Protein AF-A0AA45MDB6-F1 (afdb_monomer_lite)

Foldseek 3Di:
DDDPPPDPVVVVVVVVVVVVVVPPDPPDPPPPPPPPPPDQPPVQPDLVSSLVSLVVLLVVLLVLLVVLLVVLVVQQVVDPVRDDPSVVVVVVLVVVLVVVLVVCLVVPVPDSVSSVRSSVSSNVSSLVSSQVSCVPGFDDPPDPDTVDDRD

Structure (mmCIF, N/CA/C/O backbone):
data_AF-A0AA45MDB6-F1
#
_entry.id   AF-A0AA45MDB6-F1
#
loop_
_atom_site.group_PDB
_atom_site.id
_atom_site.type_symbol
_atom_site.label_atom_id
_atom_site.label_alt_id
_atom_site.label_comp_id
_atom_site.label_asym_id
_atom_site.label_entity_id
_atom_site.label_seq_id
_atom_site.pdbx_PDB_ins_code
_atom_site.Cartn_x
_atom_site.Cartn_y
_atom_site.Cartn_z
_atom_site.occupancy
_atom_site.B_iso_or_equiv
_atom_site.auth_seq_id
_atom_site.auth_comp_id
_atom_site.auth_asym_id
_atom_site.auth_atom_id
_atom_site.pdbx_PDB_model_num
ATOM 1 N N . MET A 1 1 ? -56.445 -15.776 -57.484 1.00 35.91 1 MET A N 1
ATOM 2 C CA . MET A 1 1 ? -55.786 -14.530 -57.945 1.00 35.91 1 MET A CA 1
ATOM 3 C C . MET A 1 1 ? -56.315 -13.389 -57.075 1.00 35.91 1 MET A C 1
ATOM 5 O O . MET A 1 1 ? -57.514 -13.181 -57.085 1.00 35.91 1 MET A O 1
ATOM 9 N N . ALA A 1 2 ? -55.559 -12.981 -56.046 1.00 41.91 2 ALA A N 1
ATOM 10 C CA . ALA A 1 2 ? -54.729 -11.756 -55.985 1.00 41.91 2 ALA A CA 1
ATOM 11 C C . ALA A 1 2 ? -55.536 -10.469 -55.692 1.00 41.91 2 ALA A C 1
ATOM 13 O O . ALA A 1 2 ? -56.587 -10.283 -56.276 1.00 41.91 2 ALA A O 1
ATOM 14 N N . ASN A 1 3 ? -55.111 -9.481 -54.902 1.00 39.94 3 ASN A N 1
ATOM 15 C CA . ASN A 1 3 ? -54.115 -9.328 -53.837 1.00 39.94 3 ASN A CA 1
ATOM 16 C C . ASN A 1 3 ? -54.416 -7.925 -53.243 1.00 39.94 3 ASN A C 1
ATOM 18 O O . ASN A 1 3 ? -54.043 -6.922 -53.842 1.00 39.94 3 ASN A O 1
ATOM 22 N N . SER A 1 4 ? -55.165 -7.843 -52.134 1.00 50.44 4 SER A N 1
ATOM 23 C CA . SER A 1 4 ? -55.744 -6.600 -51.567 1.00 50.44 4 SER A CA 1
ATOM 24 C C . SER A 1 4 ? -55.038 -6.130 -50.275 1.00 50.44 4 SER A C 1
ATOM 26 O O . SER A 1 4 ? -55.683 -5.632 -49.356 1.00 50.44 4 SER A O 1
ATOM 28 N N . GLY A 1 5 ? -53.718 -6.316 -50.151 1.00 47.56 5 GLY A N 1
ATOM 29 C CA . GLY A 1 5 ? -53.022 -6.122 -48.862 1.00 47.56 5 GLY A CA 1
ATOM 30 C C . GLY A 1 5 ? -51.775 -5.236 -48.856 1.00 47.56 5 GLY A C 1
ATOM 31 O O . GLY A 1 5 ? -51.125 -5.143 -47.820 1.00 47.56 5 GLY A O 1
ATOM 32 N N . ARG A 1 6 ? -51.381 -4.608 -49.976 1.00 50.53 6 ARG A N 1
ATOM 33 C CA . ARG A 1 6 ? -50.017 -4.042 -50.106 1.00 50.53 6 ARG A CA 1
ATOM 34 C C . ARG A 1 6 ? -49.894 -2.516 -49.983 1.00 50.53 6 ARG A C 1
ATOM 36 O O . ARG A 1 6 ? -48.784 -2.033 -49.788 1.00 50.53 6 ARG A O 1
ATOM 43 N N . SER A 1 7 ? -50.990 -1.755 -50.042 1.00 48.97 7 SER A N 1
ATOM 44 C CA . SER A 1 7 ? -50.905 -0.283 -50.161 1.00 48.97 7 SER A CA 1
ATOM 45 C C . SER A 1 7 ? -51.013 0.499 -48.844 1.00 48.97 7 SER A C 1
ATOM 47 O O . SER A 1 7 ? -50.521 1.620 -48.774 1.00 48.97 7 SER A O 1
ATOM 49 N N . ILE A 1 8 ? -51.591 -0.067 -47.777 1.00 50.88 8 ILE A N 1
ATOM 50 C CA . ILE A 1 8 ? -51.829 0.672 -46.515 1.00 50.88 8 ILE A CA 1
ATOM 51 C C . ILE A 1 8 ? -50.594 0.666 -45.592 1.00 50.88 8 ILE A C 1
ATOM 53 O O . ILE A 1 8 ? -50.327 1.648 -44.901 1.00 50.88 8 ILE A O 1
ATOM 57 N N . HIS A 1 9 ? -49.760 -0.377 -45.648 1.00 42.72 9 HIS A N 1
ATOM 58 C CA . HIS A 1 9 ? -48.552 -0.478 -44.816 1.00 42.72 9 HIS A CA 1
ATOM 59 C C . HIS A 1 9 ? -47.422 0.496 -45.205 1.00 42.72 9 HIS A C 1
ATOM 61 O O . HIS A 1 9 ? -46.556 0.783 -44.382 1.00 42.72 9 HIS A O 1
ATOM 67 N N . ILE A 1 10 ? -47.425 1.032 -46.430 1.00 48.25 10 ILE A N 1
ATOM 68 C CA . ILE A 1 10 ? -46.341 1.893 -46.939 1.00 48.25 10 ILE A CA 1
ATOM 69 C C . ILE A 1 10 ? -46.490 3.348 -46.453 1.00 48.25 10 ILE A C 1
ATOM 71 O O . ILE A 1 10 ? -45.491 4.039 -46.251 1.00 48.25 10 ILE A O 1
ATOM 75 N N . LEU A 1 11 ? -47.720 3.814 -46.212 1.00 42.78 11 LEU A N 1
ATOM 76 C CA . LEU A 1 11 ? -47.989 5.192 -45.778 1.00 42.78 11 LEU A CA 1
ATOM 77 C C . LEU A 1 11 ? -47.687 5.424 -44.290 1.00 42.78 11 LEU A C 1
ATOM 79 O O . LEU A 1 11 ? -47.165 6.479 -43.936 1.00 42.78 11 LEU A O 1
ATOM 83 N N . LEU A 1 12 ? -47.922 4.428 -43.428 1.00 41.84 12 LEU A N 1
ATOM 84 C CA . LEU A 1 12 ? -47.638 4.537 -41.990 1.00 41.84 12 LEU A CA 1
ATOM 85 C C . LEU A 1 12 ? -46.134 4.558 -41.680 1.00 41.84 12 LEU A C 1
ATOM 87 O O . LEU A 1 12 ? -45.713 5.268 -40.772 1.00 41.84 12 LEU A O 1
ATOM 91 N N . PHE A 1 13 ? -45.310 3.867 -42.474 1.00 40.16 13 PHE A N 1
ATOM 92 C CA . PHE A 1 13 ? -43.856 3.827 -42.271 1.00 40.16 13 PHE A CA 1
ATOM 93 C C . PHE A 1 13 ? -43.147 5.151 -42.598 1.00 40.16 13 PHE A C 1
ATOM 95 O O . PHE A 1 13 ? -42.103 5.452 -42.020 1.00 40.16 13 PHE A O 1
ATOM 102 N N . ARG A 1 14 ? -43.701 5.968 -43.506 1.00 41.56 14 ARG A N 1
ATOM 103 C CA . ARG A 1 14 ? -43.073 7.238 -43.913 1.00 41.56 14 ARG A CA 1
ATOM 104 C C . ARG A 1 14 ? -43.270 8.376 -42.911 1.00 41.56 14 ARG A C 1
ATOM 106 O O . ARG A 1 14 ? -42.408 9.245 -42.830 1.00 41.56 14 ARG A O 1
ATOM 113 N N . VAL A 1 15 ? -44.340 8.358 -42.115 1.00 42.59 15 VAL A N 1
ATOM 114 C CA . VAL A 1 15 ? -44.592 9.414 -41.114 1.00 42.59 15 VAL A CA 1
ATOM 115 C C . VAL A 1 15 ? -43.772 9.186 -39.837 1.00 42.59 15 VAL A C 1
ATOM 117 O O . VAL A 1 15 ? -43.307 10.145 -39.226 1.00 42.59 15 VAL A O 1
ATOM 120 N N . THR A 1 16 ? -43.485 7.933 -39.466 1.00 37.91 16 THR A N 1
ATOM 121 C CA . THR A 1 16 ? -42.664 7.628 -38.276 1.00 37.91 16 THR A CA 1
ATOM 122 C C . THR A 1 16 ? -41.169 7.890 -38.486 1.00 37.91 16 THR A C 1
ATOM 124 O O . THR A 1 16 ? -40.440 8.103 -37.518 1.00 37.91 16 THR A O 1
ATOM 127 N N . MET A 1 17 ? -40.692 7.880 -39.736 1.00 41.72 17 MET A N 1
ATOM 128 C CA . MET A 1 17 ? -39.264 8.042 -40.038 1.00 41.72 17 MET A CA 1
ATOM 129 C C . MET A 1 17 ? -38.805 9.507 -40.016 1.00 41.72 17 MET A C 1
ATOM 131 O O . MET A 1 17 ? -37.643 9.766 -39.724 1.00 41.72 17 MET A O 1
ATOM 135 N N . LEU A 1 18 ? -39.703 10.471 -40.252 1.00 42.25 18 LEU A N 1
ATOM 136 C CA . LEU A 1 18 ? -39.354 11.899 -40.219 1.00 42.25 18 LEU A CA 1
ATOM 137 C C . LEU A 1 18 ? -39.295 12.474 -38.796 1.00 42.25 18 LEU A C 1
ATOM 139 O O . LEU A 1 18 ? -38.481 13.354 -38.533 1.00 42.25 18 LEU A O 1
ATOM 143 N N . PHE A 1 19 ? -40.059 11.927 -37.845 1.00 38.81 19 PHE A N 1
ATOM 144 C CA . PHE A 1 19 ? -39.972 12.355 -36.440 1.00 38.81 19 PHE A CA 1
ATOM 145 C C . PHE A 1 19 ? -38.748 11.806 -35.693 1.00 38.81 19 PHE A C 1
ATOM 147 O O . PHE A 1 19 ? -38.371 12.348 -34.658 1.00 38.81 19 PHE A O 1
ATOM 154 N N . ARG A 1 20 ? -38.080 10.769 -36.217 1.00 44.34 20 ARG A N 1
ATOM 155 C CA . ARG A 1 20 ? -36.855 10.223 -35.607 1.00 44.34 20 ARG A CA 1
ATOM 156 C C . ARG A 1 20 ? -35.569 10.943 -36.008 1.00 44.34 20 ARG A C 1
ATOM 158 O O . ARG A 1 20 ? -34.563 10.757 -35.336 1.00 44.34 20 ARG A O 1
ATOM 165 N N . VAL A 1 21 ? -35.591 11.778 -37.048 1.00 49.56 21 VAL A N 1
ATOM 166 C CA . VAL A 1 21 ? -34.388 12.505 -37.494 1.00 49.56 21 VAL A CA 1
ATOM 167 C C . VAL A 1 21 ? -34.201 13.823 -36.733 1.00 49.56 21 VAL A C 1
ATOM 169 O O . VAL A 1 21 ? -33.069 14.237 -36.513 1.00 49.56 21 VAL A O 1
ATOM 172 N N . PHE A 1 22 ? -35.276 14.446 -36.239 1.00 48.38 22 PHE A N 1
ATOM 173 C CA . PHE A 1 22 ? -35.183 15.724 -35.512 1.00 48.38 22 PHE A CA 1
ATOM 174 C C . PHE A 1 22 ? -35.075 15.606 -33.981 1.00 48.38 22 PHE A C 1
ATOM 176 O O . PHE A 1 22 ? -34.754 16.590 -33.324 1.00 48.38 22 PHE A O 1
ATOM 183 N N . GLY A 1 23 ? -35.291 14.420 -33.401 1.00 45.62 23 GLY A N 1
ATOM 184 C CA . GLY A 1 23 ? -35.192 14.183 -31.950 1.00 45.62 23 GLY A CA 1
ATOM 185 C C . GLY A 1 23 ? -33.900 13.500 -31.483 1.00 45.62 23 GLY A C 1
ATOM 186 O O . GLY A 1 23 ? -33.813 13.116 -30.322 1.00 45.62 23 GLY A O 1
ATOM 187 N N . GLY A 1 24 ? -32.927 13.284 -32.375 1.00 45.91 24 GLY A N 1
ATOM 188 C CA . GLY A 1 24 ? -31.730 12.475 -32.103 1.00 45.91 24 GLY A CA 1
ATOM 189 C C . GLY A 1 24 ? -30.414 13.247 -31.961 1.00 45.91 24 GLY A C 1
ATOM 190 O O . GLY A 1 24 ? -29.373 12.616 -31.833 1.00 45.91 24 GLY A O 1
ATOM 191 N N . LEU A 1 25 ? -30.427 14.586 -32.007 1.00 53.16 25 LEU A N 1
ATOM 192 C CA . LEU A 1 25 ? -29.202 15.403 -32.097 1.00 53.16 25 LEU A CA 1
ATOM 193 C C . LEU A 1 25 ? -28.745 16.036 -30.763 1.00 53.16 25 LEU A C 1
ATOM 195 O O . LEU A 1 25 ? -27.838 16.858 -30.764 1.00 53.16 25 LEU A O 1
ATOM 199 N N . VAL A 1 26 ? -29.342 15.690 -29.616 1.00 57.94 26 VAL A N 1
ATOM 200 C CA . VAL A 1 26 ? -29.039 16.366 -28.327 1.00 57.94 26 VAL A CA 1
ATOM 201 C C . VAL A 1 26 ? -28.507 15.412 -27.241 1.00 57.94 26 VAL A C 1
ATOM 203 O O . VAL A 1 26 ? -28.464 15.764 -26.072 1.00 57.94 26 VAL A O 1
ATOM 206 N N . LEU A 1 27 ? -28.040 14.206 -27.586 1.00 56.56 27 LEU A N 1
ATOM 207 C CA . LEU A 1 27 ? -27.602 13.227 -26.574 1.00 56.56 27 LEU A CA 1
ATOM 208 C C . LEU A 1 27 ? -26.215 12.612 -26.821 1.00 56.56 27 LEU A C 1
ATOM 210 O O . LEU A 1 27 ? -26.044 11.409 -26.672 1.00 56.56 27 LEU A O 1
ATOM 214 N N . CYS A 1 28 ? -25.208 13.417 -27.179 1.00 55.59 28 CYS A N 1
ATOM 215 C CA . CYS A 1 28 ? -23.801 12.970 -27.225 1.00 55.59 28 CYS A CA 1
ATOM 216 C C . CYS A 1 28 ? -22.795 14.027 -26.721 1.00 55.59 28 C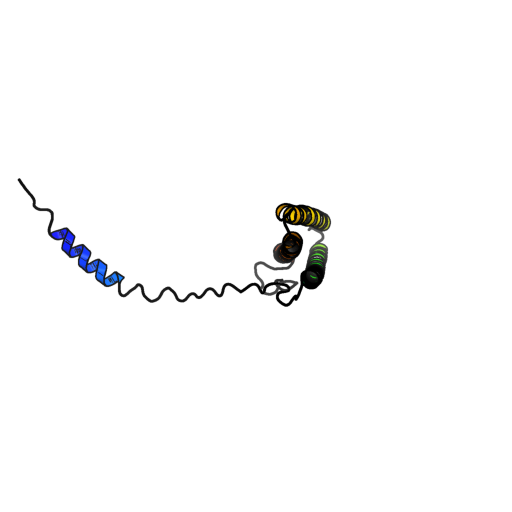YS A C 1
ATOM 218 O O . CYS A 1 28 ? -21.668 14.082 -27.199 1.00 55.59 28 CYS A O 1
ATOM 220 N N . LEU A 1 29 ? -23.170 14.862 -25.746 1.00 56.12 29 LEU A N 1
ATOM 221 C CA . LEU A 1 29 ? -22.218 15.697 -24.994 1.00 56.12 29 LEU A CA 1
ATOM 222 C C . LEU A 1 29 ? -22.186 15.287 -23.519 1.00 56.12 29 LEU A C 1
ATOM 224 O O . LEU A 1 29 ? -22.418 16.085 -22.623 1.00 56.12 29 LEU A O 1
ATOM 228 N N . ASN A 1 30 ? -21.877 14.020 -23.268 1.00 50.59 30 ASN A N 1
ATOM 229 C CA . ASN A 1 30 ? -21.192 13.654 -22.036 1.00 50.59 30 ASN A CA 1
ATOM 230 C C . ASN A 1 30 ? -19.760 13.323 -22.449 1.00 50.59 30 ASN A C 1
ATOM 232 O O . ASN A 1 30 ? -19.451 12.171 -22.747 1.00 50.59 30 ASN A O 1
ATOM 236 N N . LEU A 1 31 ? -18.895 14.342 -22.536 1.00 56.69 31 LEU A N 1
ATOM 237 C CA . LEU A 1 31 ? -17.461 14.084 -22.449 1.00 56.69 31 LEU A CA 1
ATOM 238 C C . LEU A 1 31 ? -17.234 13.567 -21.029 1.00 56.69 31 LEU A C 1
ATOM 240 O O . LEU A 1 31 ? -17.073 14.346 -20.095 1.00 56.69 31 LEU A O 1
ATOM 244 N N . ALA A 1 32 ? -17.273 12.248 -20.862 1.00 58.38 32 ALA A N 1
ATOM 245 C CA . ALA A 1 32 ? -16.626 11.627 -19.729 1.00 58.38 32 ALA A CA 1
ATOM 246 C C . ALA A 1 32 ? -15.148 12.011 -19.846 1.00 58.38 32 ALA A C 1
ATOM 248 O O . ALA A 1 32 ? -14.430 11.493 -20.703 1.00 58.38 32 ALA A O 1
ATOM 249 N N . THR A 1 33 ? -14.703 12.972 -19.040 1.00 55.34 33 THR A N 1
ATOM 250 C CA . THR A 1 33 ? -13.284 13.164 -18.769 1.00 55.34 33 THR A CA 1
ATOM 251 C C . THR A 1 33 ? -12.833 11.914 -18.031 1.00 55.34 33 THR A C 1
ATOM 253 O O . THR A 1 33 ? -12.856 11.862 -16.803 1.00 55.34 33 THR A O 1
ATOM 256 N N . ALA A 1 34 ? -12.500 10.863 -18.782 1.00 55.78 34 ALA A N 1
ATOM 257 C CA . ALA A 1 34 ? -11.683 9.787 -18.264 1.00 55.78 34 ALA A CA 1
ATOM 258 C C . ALA A 1 34 ? -10.415 10.473 -17.753 1.00 55.78 34 ALA A C 1
ATOM 260 O O . ALA A 1 34 ? -9.667 11.037 -18.553 1.00 55.78 34 ALA A O 1
ATOM 261 N N . GLY A 1 35 ? -10.254 10.544 -16.429 1.00 45.41 35 GLY A N 1
ATOM 262 C CA . GLY A 1 35 ? -9.065 11.122 -15.824 1.00 45.41 35 GLY A CA 1
ATOM 263 C C . GLY A 1 35 ? -7.866 10.425 -16.442 1.00 45.41 35 GLY A C 1
ATOM 264 O O . GLY A 1 35 ? -7.730 9.207 -16.314 1.00 45.41 35 GLY A O 1
A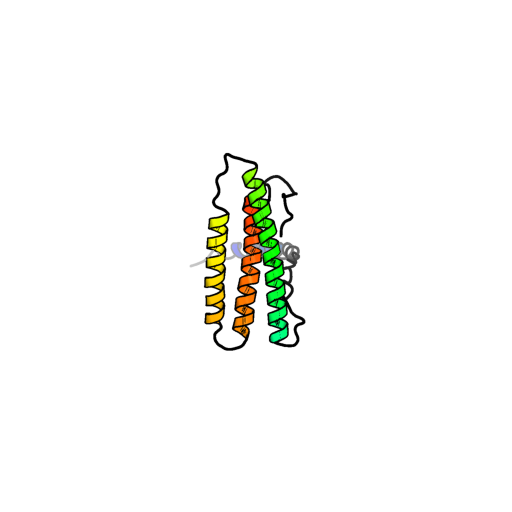TOM 265 N N . ALA A 1 36 ? -7.053 11.169 -17.191 1.00 49.75 36 ALA A N 1
ATOM 266 C CA . ALA A 1 36 ? -5.775 10.656 -17.635 1.00 49.75 36 ALA A CA 1
ATOM 267 C C . ALA A 1 36 ? -5.011 10.323 -16.353 1.00 49.75 36 ALA A C 1
ATOM 269 O O . ALA A 1 36 ? -4.690 11.220 -15.579 1.00 49.75 36 ALA A O 1
ATOM 270 N N . ARG A 1 37 ? -4.819 9.030 -16.067 1.00 55.06 37 ARG A N 1
ATOM 271 C CA . ARG A 1 37 ? -3.888 8.631 -15.016 1.00 55.06 37 ARG A CA 1
ATOM 272 C C . ARG A 1 37 ? -2.526 9.103 -15.492 1.00 55.06 37 ARG A C 1
ATOM 274 O O . ARG A 1 37 ? -2.044 8.611 -16.514 1.00 55.06 37 ARG A O 1
ATOM 281 N N . ASP A 1 38 ? -1.968 10.088 -14.799 1.00 65.69 38 ASP A N 1
ATOM 282 C CA . ASP A 1 38 ? -0.613 10.545 -15.065 1.00 65.69 38 ASP A CA 1
ATOM 283 C C . ASP A 1 38 ? 0.312 9.328 -15.049 1.00 65.69 38 ASP A C 1
ATOM 285 O O . ASP A 1 38 ? 0.255 8.484 -14.147 1.00 65.69 38 ASP A O 1
ATOM 289 N N . VAL A 1 39 ? 1.123 9.192 -16.097 1.00 77.06 39 VAL A N 1
ATOM 290 C CA . VAL A 1 39 ? 2.080 8.093 -16.182 1.00 77.06 39 VAL A CA 1
ATOM 291 C C . VAL A 1 39 ? 3.111 8.312 -15.086 1.00 77.06 39 VAL A C 1
ATOM 293 O O . VAL A 1 39 ? 3.901 9.255 -15.134 1.00 77.06 39 VAL A O 1
ATOM 296 N N . VAL A 1 40 ? 3.099 7.432 -14.089 1.00 84.88 40 VAL A N 1
ATOM 297 C CA . VAL A 1 40 ? 4.027 7.501 -12.964 1.00 84.88 40 VAL A CA 1
ATOM 298 C C . VAL A 1 40 ? 5.460 7.411 -13.495 1.00 84.88 40 VAL A C 1
ATOM 300 O O . VAL A 1 40 ? 5.787 6.539 -14.308 1.00 84.88 40 VAL A O 1
ATOM 303 N N . CYS A 1 41 ? 6.301 8.351 -13.056 1.00 89.06 41 CYS A N 1
ATOM 304 C CA . CYS A 1 41 ? 7.698 8.475 -13.476 1.00 89.06 41 CYS A CA 1
ATOM 305 C C . CYS A 1 41 ? 7.897 8.702 -14.989 1.00 89.06 41 CYS A C 1
ATOM 307 O O . CYS A 1 41 ? 8.876 8.222 -15.555 1.00 89.06 41 CYS A O 1
ATOM 309 N N . ALA A 1 42 ? 6.991 9.434 -15.654 1.00 85.00 42 ALA A N 1
ATOM 310 C CA . ALA A 1 42 ? 7.085 9.735 -17.090 1.00 85.00 42 ALA A CA 1
ATOM 311 C C . ALA A 1 42 ? 8.392 10.446 -17.505 1.00 85.00 42 ALA A C 1
ATOM 313 O O . ALA A 1 42 ? 8.865 10.240 -18.620 1.00 85.00 42 ALA A O 1
ATOM 314 N N . ASP A 1 43 ? 8.983 11.242 -16.609 1.00 86.56 43 ASP A N 1
ATOM 315 C CA . ASP A 1 43 ? 10.160 12.074 -16.898 1.00 86.56 43 ASP A CA 1
ATOM 316 C C . ASP A 1 43 ? 11.508 11.337 -16.770 1.00 86.56 43 ASP A C 1
ATOM 318 O O . ASP A 1 43 ? 12.563 11.931 -17.009 1.00 86.56 43 ASP A O 1
ATOM 322 N N . SER A 1 44 ? 11.510 10.053 -16.389 1.00 84.75 44 SER A N 1
ATOM 323 C CA . SER A 1 44 ? 12.749 9.284 -16.217 1.00 84.75 44 SER A CA 1
ATOM 324 C C . SER A 1 44 ? 13.509 9.116 -17.538 1.00 84.75 44 SER A C 1
ATOM 326 O O . SER A 1 44 ? 12.922 8.719 -18.546 1.00 84.75 44 SER A O 1
ATOM 328 N N . LYS A 1 45 ? 14.825 9.344 -17.531 1.00 84.62 45 LYS A N 1
ATOM 329 C CA . LYS A 1 45 ? 15.674 9.328 -18.737 1.00 84.62 45 LYS A CA 1
ATOM 330 C C . LYS A 1 45 ? 16.212 7.947 -19.081 1.00 84.62 45 LYS A C 1
ATOM 332 O O . LYS A 1 45 ? 16.539 7.681 -20.237 1.00 84.62 45 LYS A O 1
ATOM 337 N N . ASP A 1 46 ? 16.323 7.077 -18.086 1.00 87.50 46 ASP A N 1
ATOM 338 C CA . ASP A 1 46 ? 16.774 5.703 -18.248 1.00 87.50 46 ASP A CA 1
ATOM 339 C C . ASP A 1 46 ? 16.077 4.751 -17.263 1.00 87.50 46 ASP A C 1
ATOM 341 O O . ASP A 1 46 ? 15.348 5.154 -16.356 1.00 87.50 46 ASP A O 1
ATOM 345 N N . THR A 1 47 ? 16.306 3.449 -17.443 1.00 84.31 47 THR A N 1
ATOM 346 C CA . THR A 1 47 ? 15.673 2.399 -16.631 1.00 84.31 47 THR A CA 1
AT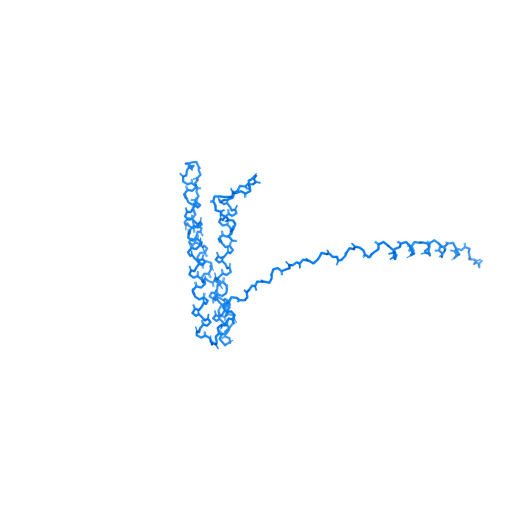OM 347 C C . THR A 1 47 ? 16.119 2.412 -15.163 1.00 84.31 47 THR A C 1
ATOM 349 O O . THR A 1 47 ? 15.430 1.852 -14.314 1.00 84.31 47 THR A O 1
ATOM 352 N N . ILE A 1 48 ? 17.282 2.977 -14.831 1.00 87.62 48 ILE A N 1
ATOM 353 C CA . ILE A 1 48 ? 17.733 3.087 -13.438 1.00 87.62 48 ILE A CA 1
ATOM 354 C C . ILE A 1 48 ? 16.944 4.200 -12.747 1.00 87.62 48 ILE A C 1
ATOM 356 O O . ILE A 1 48 ? 16.384 3.964 -11.677 1.00 87.62 48 ILE A O 1
ATOM 360 N N . GLU A 1 49 ? 16.858 5.372 -13.377 1.00 90.06 49 GLU A N 1
ATOM 361 C CA . GLU A 1 49 ? 16.079 6.512 -12.886 1.00 90.06 49 GLU A CA 1
ATOM 362 C C . GLU A 1 49 ? 14.600 6.147 -12.727 1.00 90.06 49 GLU A C 1
ATOM 364 O O . GLU A 1 49 ? 14.006 6.409 -11.681 1.00 90.06 49 GLU A O 1
ATOM 369 N N . GLU A 1 50 ? 14.036 5.448 -13.712 1.00 88.81 50 GLU A N 1
ATOM 370 C CA . GLU A 1 50 ? 12.657 4.968 -13.675 1.00 88.81 50 GLU A CA 1
ATOM 371 C C . GLU A 1 50 ? 12.388 4.070 -12.461 1.00 88.81 50 GLU A C 1
ATOM 373 O O . GLU A 1 50 ? 11.434 4.293 -11.717 1.00 88.81 50 GLU A O 1
ATOM 378 N N . ARG A 1 51 ? 13.244 3.067 -12.218 1.00 85.38 51 ARG A N 1
ATOM 379 C CA . ARG A 1 51 ? 13.081 2.160 -11.072 1.00 85.38 51 ARG A CA 1
ATOM 380 C C . ARG A 1 51 ? 13.193 2.891 -9.740 1.00 85.38 51 ARG A C 1
ATOM 382 O O . ARG A 1 51 ? 12.435 2.581 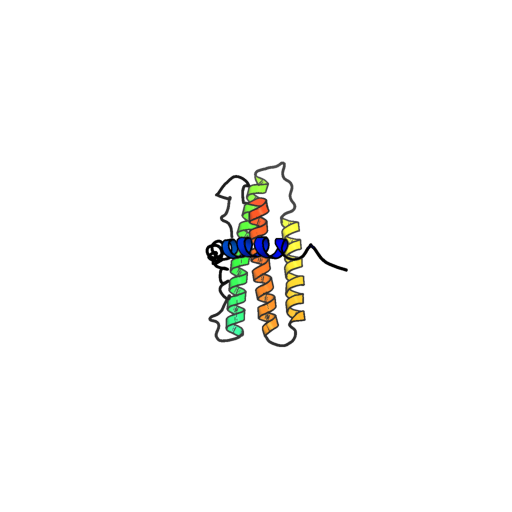-8.827 1.00 85.38 51 ARG A O 1
ATOM 389 N N . ASN A 1 52 ? 14.130 3.830 -9.620 1.00 90.06 52 ASN A N 1
ATOM 390 C CA . ASN A 1 52 ? 14.316 4.595 -8.389 1.00 90.06 52 ASN A CA 1
ATOM 391 C C . ASN A 1 52 ? 13.100 5.481 -8.104 1.00 90.06 52 ASN A C 1
ATOM 393 O O . ASN A 1 52 ? 12.617 5.506 -6.976 1.00 90.06 52 ASN A O 1
ATOM 397 N N . CYS A 1 53 ? 12.578 6.156 -9.131 1.00 93.88 53 CYS A N 1
ATOM 398 C CA . CYS A 1 53 ? 11.352 6.934 -9.019 1.00 93.88 53 CYS A CA 1
ATOM 399 C C . CYS A 1 53 ? 10.168 6.044 -8.607 1.00 93.88 53 CYS A C 1
ATOM 401 O O . CYS A 1 53 ? 9.502 6.336 -7.620 1.00 93.88 53 CYS A O 1
ATOM 403 N N . MET A 1 54 ? 9.968 4.905 -9.279 1.00 93.25 54 MET A N 1
ATOM 404 C CA . MET A 1 54 ? 8.894 3.961 -8.947 1.00 93.25 54 MET A CA 1
ATOM 405 C C . MET A 1 54 ? 9.001 3.438 -7.509 1.00 93.25 54 MET A C 1
ATOM 407 O O . MET A 1 54 ? 7.993 3.339 -6.818 1.00 93.25 54 MET A O 1
ATOM 411 N N . SER A 1 55 ? 10.214 3.128 -7.039 1.00 90.75 55 SER A N 1
ATOM 412 C CA . SER A 1 55 ? 10.441 2.718 -5.649 1.00 90.75 55 SER A CA 1
ATOM 413 C C . SER A 1 55 ? 10.039 3.818 -4.665 1.00 90.75 55 SER A C 1
ATOM 415 O O . SER A 1 55 ? 9.371 3.531 -3.679 1.00 90.75 55 SER A O 1
ATOM 417 N N . ALA A 1 56 ? 10.388 5.075 -4.950 1.00 94.69 56 ALA A N 1
ATOM 418 C CA . ALA A 1 56 ? 10.009 6.203 -4.103 1.00 94.69 56 ALA A CA 1
ATOM 419 C C . ALA A 1 56 ? 8.488 6.444 -4.089 1.00 94.69 56 ALA A C 1
ATOM 421 O O . ALA A 1 56 ? 7.934 6.812 -3.055 1.00 94.69 56 ALA A O 1
ATOM 422 N N . GLU A 1 57 ? 7.794 6.231 -5.211 1.00 95.50 57 GLU A N 1
ATOM 423 C CA . GLU A 1 57 ? 6.329 6.306 -5.253 1.00 95.50 57 GLU A CA 1
ATOM 424 C C . GLU A 1 57 ? 5.668 5.182 -4.448 1.00 95.50 57 GLU A C 1
ATOM 426 O O . GLU A 1 57 ? 4.685 5.435 -3.750 1.00 95.50 57 GLU A O 1
ATOM 431 N N . ILE A 1 58 ? 6.237 3.971 -4.468 1.00 96.75 58 ILE A N 1
ATOM 432 C CA . ILE A 1 58 ? 5.794 2.870 -3.603 1.00 96.75 58 ILE A CA 1
ATOM 433 C C . ILE A 1 58 ? 5.949 3.257 -2.129 1.00 96.75 58 ILE A C 1
ATOM 435 O O . ILE A 1 58 ? 4.975 3.166 -1.385 1.00 96.75 58 ILE A O 1
ATOM 439 N N . ASP A 1 59 ? 7.108 3.776 -1.716 1.00 97.38 59 ASP A N 1
ATOM 440 C CA . ASP A 1 59 ? 7.330 4.195 -0.326 1.00 97.38 59 ASP A CA 1
ATOM 441 C C . ASP A 1 59 ? 6.289 5.236 0.131 1.00 97.38 59 ASP A C 1
ATOM 443 O O . ASP A 1 59 ? 5.774 5.170 1.251 1.00 97.38 59 ASP A O 1
ATOM 447 N N . LYS A 1 60 ? 5.926 6.185 -0.744 1.00 97.69 60 LYS A N 1
ATOM 448 C CA . LYS A 1 60 ? 4.890 7.191 -0.454 1.00 97.69 60 LYS A CA 1
ATOM 449 C C . LYS A 1 60 ? 3.518 6.557 -0.237 1.00 97.69 60 LYS A C 1
ATOM 451 O O . LYS A 1 60 ? 2.834 6.905 0.729 1.00 97.69 60 LYS A O 1
ATOM 456 N N . VAL A 1 61 ? 3.089 5.650 -1.118 1.00 97.88 61 VAL A N 1
ATOM 457 C CA . VAL A 1 61 ? 1.775 5.007 -0.962 1.00 97.88 61 VAL A CA 1
ATOM 458 C C . VAL A 1 61 ? 1.750 4.020 0.201 1.00 97.88 61 VAL A C 1
ATOM 460 O O . VAL A 1 61 ? 0.710 3.874 0.834 1.00 97.88 61 VAL A O 1
ATOM 463 N N . GLU A 1 62 ? 2.877 3.406 0.560 1.00 98.38 62 GLU A N 1
ATOM 464 C CA . GLU A 1 62 ? 2.981 2.550 1.745 1.00 98.38 62 GLU A CA 1
ATOM 465 C C . GLU A 1 62 ? 2.879 3.350 3.045 1.00 98.38 62 GLU A C 1
ATOM 467 O O . GLU A 1 62 ? 2.169 2.946 3.969 1.00 98.38 62 GLU A O 1
ATOM 472 N N . GLN A 1 63 ? 3.518 4.521 3.111 1.00 98.62 63 GLN A N 1
ATOM 473 C CA . GLN A 1 63 ? 3.347 5.448 4.234 1.00 98.62 63 GLN A CA 1
ATOM 474 C C . GLN A 1 63 ? 1.889 5.903 4.358 1.00 98.62 63 GLN A C 1
ATOM 476 O O . GLN A 1 63 ? 1.344 5.963 5.463 1.00 98.62 63 GLN A O 1
ATOM 481 N N . LYS A 1 64 ? 1.231 6.181 3.224 1.00 98.56 64 LYS A N 1
ATOM 482 C CA . LYS A 1 64 ? -0.195 6.517 3.201 1.00 98.56 64 LYS A CA 1
ATOM 483 C C . LYS A 1 64 ? -1.055 5.353 3.694 1.00 98.56 64 LYS A C 1
ATOM 485 O O . LYS A 1 64 ? -1.876 5.566 4.580 1.00 98.56 64 LYS A O 1
ATOM 490 N N . LEU A 1 65 ? -0.836 4.137 3.195 1.00 98.69 65 LEU A N 1
ATOM 491 C CA . LEU A 1 65 ? -1.556 2.947 3.650 1.00 98.69 65 LEU A CA 1
ATOM 492 C C . LEU A 1 65 ? -1.374 2.727 5.156 1.00 98.69 65 LEU A C 1
ATOM 494 O O . LEU A 1 65 ? -2.347 2.475 5.859 1.00 98.69 65 LEU A O 1
ATOM 498 N N . THR A 1 66 ? -0.149 2.883 5.661 1.00 98.62 66 THR A N 1
ATOM 499 C CA . THR A 1 66 ? 0.165 2.746 7.092 1.00 98.62 66 THR A CA 1
ATOM 500 C C . THR A 1 66 ? -0.657 3.726 7.921 1.00 98.62 66 THR A C 1
ATOM 502 O O . THR A 1 66 ? -1.376 3.310 8.825 1.00 98.62 66 THR A O 1
ATOM 505 N N . ARG A 1 67 ? -0.663 5.010 7.537 1.00 98.56 67 ARG A N 1
ATOM 506 C CA . ARG A 1 67 ? -1.489 6.037 8.188 1.00 98.56 67 ARG A CA 1
ATOM 507 C C . ARG A 1 67 ? -2.975 5.659 8.220 1.00 98.56 67 ARG A C 1
ATOM 509 O O . ARG A 1 67 ? -3.646 5.931 9.210 1.00 98.56 67 ARG A O 1
ATOM 516 N N . TYR A 1 68 ? -3.500 5.083 7.141 1.00 98.38 68 TYR A N 1
ATOM 517 C CA . TYR A 1 68 ? -4.917 4.721 7.047 1.00 98.38 68 TYR A CA 1
ATOM 518 C C . TYR A 1 68 ? -5.244 3.483 7.888 1.00 98.38 68 TYR A C 1
ATOM 520 O O . TYR A 1 68 ? -6.261 3.468 8.576 1.00 98.38 68 TYR A O 1
ATOM 528 N N . VAL A 1 69 ? -4.373 2.471 7.891 1.00 98.38 69 VAL A N 1
ATOM 529 C CA . VAL A 1 69 ? -4.521 1.292 8.758 1.00 98.38 69 VAL A CA 1
ATOM 530 C C . VAL A 1 69 ? -4.467 1.696 10.231 1.00 98.38 69 VAL A C 1
ATOM 532 O O . VAL A 1 69 ? -5.299 1.238 11.009 1.00 98.38 69 VAL A O 1
ATOM 535 N N . ASP A 1 70 ? -3.549 2.582 10.613 1.00 97.88 70 ASP A N 1
ATOM 536 C CA . ASP A 1 70 ? -3.428 3.051 11.996 1.00 97.88 70 ASP A CA 1
ATOM 537 C C . ASP A 1 70 ? -4.663 3.845 12.439 1.00 97.88 70 ASP A C 1
ATOM 539 O O . ASP A 1 70 ? -5.206 3.577 13.509 1.00 97.88 70 ASP A O 1
ATOM 543 N N . ALA A 1 71 ? -5.179 4.740 11.589 1.00 97.38 71 ALA A N 1
ATOM 544 C CA . ALA A 1 71 ? -6.426 5.454 11.866 1.00 97.38 71 ALA A CA 1
ATOM 545 C C . ALA A 1 71 ? -7.627 4.498 12.007 1.00 97.38 71 ALA A C 1
ATOM 547 O O . ALA A 1 71 ? -8.500 4.713 12.848 1.00 97.38 71 ALA A O 1
ATOM 548 N N . ALA A 1 72 ? -7.676 3.425 11.207 1.00 96.75 72 ALA A N 1
ATOM 549 C CA . ALA A 1 72 ? -8.741 2.430 11.303 1.00 96.75 72 ALA A CA 1
ATOM 550 C C . ALA A 1 72 ? -8.655 1.665 12.630 1.00 96.75 72 ALA A C 1
ATOM 552 O O . ALA A 1 72 ? -9.669 1.494 13.303 1.00 96.75 72 ALA A O 1
ATOM 553 N N . LYS A 1 73 ? -7.446 1.266 13.047 1.00 96.19 73 LYS A N 1
ATOM 554 C CA . LYS A 1 73 ? -7.212 0.628 14.352 1.00 96.19 73 LYS A CA 1
ATOM 555 C C . LYS A 1 73 ? -7.607 1.529 15.514 1.00 96.19 73 LYS A C 1
ATOM 557 O O . LYS A 1 73 ? -8.255 1.049 16.441 1.00 96.19 73 LYS A O 1
ATOM 562 N N . GLU A 1 74 ? -7.229 2.805 15.461 1.00 95.19 74 GLU A N 1
ATOM 563 C CA . GLU A 1 74 ? -7.577 3.787 16.490 1.00 95.19 74 GLU A CA 1
ATOM 564 C C . GLU A 1 74 ? -9.095 3.873 16.646 1.00 95.19 74 GLU A C 1
ATOM 566 O O . GLU A 1 74 ? -9.603 3.607 17.733 1.00 95.19 74 GLU A O 1
ATOM 571 N N . ARG A 1 75 ? -9.825 4.086 15.544 1.00 92.50 75 ARG A N 1
ATOM 572 C CA . ARG A 1 75 ? -11.293 4.109 15.546 1.00 92.50 75 ARG A CA 1
ATOM 573 C C . ARG A 1 75 ? -11.905 2.824 16.101 1.00 92.50 75 ARG A C 1
ATOM 575 O O . ARG A 1 75 ? -12.800 2.883 16.934 1.00 92.50 75 ARG A O 1
ATOM 582 N N . ILE A 1 76 ? -11.454 1.662 15.625 1.00 92.31 76 ILE A N 1
ATOM 583 C CA . ILE A 1 76 ? -11.979 0.363 16.071 1.00 92.31 76 ILE A CA 1
ATOM 584 C C . ILE A 1 76 ? -11.784 0.205 17.584 1.00 92.31 76 ILE A C 1
ATOM 586 O O . ILE A 1 76 ? -12.664 -0.308 18.263 1.00 92.31 76 ILE A O 1
ATOM 590 N N . SER A 1 77 ? -10.663 0.689 18.128 1.00 92.38 77 SER A N 1
ATOM 591 C CA . SER A 1 77 ? -10.363 0.588 19.560 1.00 92.38 77 SER A CA 1
ATOM 592 C C . SER A 1 77 ? -11.243 1.463 20.464 1.00 92.38 77 SER A C 1
ATOM 594 O O . SER A 1 77 ? -11.295 1.217 21.673 1.00 92.38 77 SER A O 1
ATOM 596 N N . GLU A 1 78 ? -11.947 2.457 19.907 1.00 91.94 78 GLU A N 1
ATOM 597 C CA . GLU A 1 78 ? -12.900 3.294 20.648 1.00 91.94 78 GLU A CA 1
ATOM 598 C C . GLU A 1 78 ? -14.150 2.502 21.071 1.00 91.94 78 GLU A C 1
ATOM 600 O O . GLU A 1 78 ? -14.749 2.810 22.105 1.00 91.94 78 GLU A O 1
ATOM 605 N N . ASP A 1 79 ? -14.507 1.452 20.322 1.00 89.88 79 ASP A N 1
ATOM 606 C CA . ASP A 1 79 ? -15.645 0.578 20.601 1.00 89.88 79 ASP A CA 1
ATOM 607 C C . ASP A 1 79 ? -15.181 -0.823 21.027 1.00 89.88 79 ASP A C 1
ATOM 609 O O . ASP A 1 79 ? -14.720 -1.642 20.234 1.00 89.88 79 ASP A O 1
ATOM 613 N N . LYS A 1 80 ? -15.350 -1.124 22.317 1.00 86.94 80 LYS A N 1
ATOM 614 C CA . LYS A 1 80 ? -14.923 -2.396 22.918 1.00 86.94 80 LYS A CA 1
ATOM 615 C C . LYS A 1 80 ? -15.760 -3.601 22.478 1.00 86.94 80 LYS A C 1
ATOM 617 O O . LYS A 1 80 ? -15.361 -4.726 22.780 1.00 86.94 80 LYS A O 1
ATOM 622 N N . GLU A 1 81 ? -16.905 -3.394 21.829 1.00 92.94 81 GLU A N 1
ATOM 623 C CA . GLU A 1 81 ? -17.728 -4.480 21.287 1.00 92.94 81 GLU A CA 1
ATOM 624 C C . GLU A 1 81 ? -17.240 -4.940 19.905 1.00 92.94 81 GLU A C 1
ATOM 626 O O . GLU A 1 81 ? -17.514 -6.072 19.497 1.00 92.94 81 GLU A O 1
ATOM 631 N N . ILE A 1 82 ? -16.471 -4.104 19.198 1.00 90.31 82 ILE A N 1
ATOM 632 C CA . ILE A 1 82 ? -15.926 -4.422 17.879 1.00 90.31 82 ILE A CA 1
ATOM 633 C C . ILE A 1 82 ? -14.611 -5.189 18.037 1.00 90.31 82 ILE A C 1
ATOM 635 O O . ILE A 1 82 ? -13.602 -4.671 18.510 1.00 90.31 82 ILE A O 1
ATOM 639 N N . VAL A 1 83 ? -14.602 -6.440 17.576 1.00 90.19 83 VAL A N 1
ATOM 640 C CA . VAL A 1 83 ? -13.404 -7.288 17.546 1.00 90.19 83 VAL A CA 1
ATOM 641 C C . VAL A 1 83 ? -13.081 -7.638 16.098 1.00 90.19 83 VAL A C 1
ATOM 643 O O . VAL A 1 83 ? -13.769 -8.449 15.480 1.00 90.19 83 VAL A O 1
ATOM 646 N N . LEU A 1 84 ? -12.027 -7.023 15.560 1.00 93.12 84 LEU A N 1
ATOM 647 C CA . LEU A 1 84 ? -11.533 -7.249 14.199 1.00 93.12 84 LEU A CA 1
ATOM 648 C C . LEU A 1 84 ? -10.055 -7.645 14.222 1.00 93.12 84 LEU A C 1
ATOM 650 O O . LEU A 1 84 ? -9.263 -7.091 14.981 1.00 93.12 84 LEU A O 1
ATOM 654 N N . SER A 1 85 ? -9.666 -8.555 13.330 1.00 93.94 85 SER A N 1
ATOM 655 C CA . SER A 1 85 ? -8.274 -8.990 13.158 1.00 93.94 85 SER A CA 1
ATOM 656 C C . SER A 1 85 ? -7.547 -8.181 12.076 1.00 93.94 85 SER A C 1
ATOM 658 O O . SER A 1 85 ? -6.964 -8.753 11.153 1.00 93.94 85 SER A O 1
ATOM 660 N N . LEU A 1 86 ? -7.573 -6.846 12.158 1.00 95.25 86 LEU A N 1
ATOM 661 C CA . LEU A 1 86 ? -7.039 -5.991 11.085 1.00 95.25 86 LEU A CA 1
ATOM 662 C C . LEU A 1 86 ? -5.534 -6.214 10.829 1.00 95.25 86 LEU A C 1
ATOM 664 O O . LEU A 1 86 ? -5.078 -6.122 9.691 1.00 95.25 86 LEU A O 1
ATOM 668 N N . ASP A 1 87 ? -4.763 -6.575 11.858 1.00 96.50 87 ASP A N 1
ATOM 669 C CA . ASP A 1 87 ? -3.349 -6.948 11.710 1.00 96.50 87 ASP A CA 1
ATOM 670 C C . ASP A 1 87 ? -3.146 -8.239 10.908 1.00 96.50 87 ASP A C 1
ATOM 672 O O . ASP A 1 87 ? -2.237 -8.329 10.077 1.00 96.50 87 ASP A O 1
ATOM 676 N N . GLU A 1 88 ? -3.993 -9.245 11.129 1.00 97.94 88 GLU A N 1
ATOM 677 C CA . GLU A 1 88 ? -3.934 -10.507 10.388 1.00 97.94 88 GLU A CA 1
ATOM 678 C C . GLU A 1 88 ? -4.374 -10.301 8.937 1.00 97.94 88 GLU A C 1
ATOM 680 O O . GLU A 1 88 ? -3.726 -10.810 8.021 1.00 97.94 88 GLU A O 1
ATOM 685 N N . GLU A 1 89 ? -5.419 -9.496 8.724 1.00 97.50 89 GLU A N 1
ATOM 686 C CA . GLU A 1 89 ? -5.893 -9.095 7.399 1.00 97.50 89 GLU A CA 1
ATOM 687 C C . GLU A 1 89 ? -4.791 -8.362 6.621 1.00 97.50 89 GLU A C 1
ATOM 689 O O . GLU A 1 89 ? -4.467 -8.730 5.490 1.00 97.50 89 GLU A O 1
ATOM 694 N N . GLN A 1 90 ? -4.143 -7.375 7.249 1.00 98.44 90 GLN A N 1
ATOM 695 C CA . GLN A 1 90 ? -3.063 -6.612 6.631 1.00 98.44 90 GLN A CA 1
ATOM 696 C C . GLN A 1 90 ? -1.851 -7.496 6.310 1.00 98.44 90 GLN A C 1
ATOM 698 O O . GLN A 1 90 ? -1.258 -7.374 5.236 1.00 98.44 90 GLN A O 1
ATOM 703 N N . LYS A 1 91 ? -1.502 -8.435 7.198 1.00 98.62 91 LYS A N 1
ATOM 704 C CA . LYS A 1 91 ? -0.435 -9.416 6.956 1.00 98.62 91 LYS A CA 1
ATOM 705 C C . LYS A 1 91 ? -0.764 -10.342 5.783 1.00 98.62 91 LYS A C 1
ATOM 707 O O . LYS A 1 91 ? 0.108 -10.601 4.952 1.00 98.62 91 LYS A O 1
ATOM 712 N N . ALA A 1 92 ? -1.997 -10.840 5.706 1.00 98.75 92 ALA A N 1
ATOM 713 C CA . ALA A 1 92 ? -2.444 -11.688 4.605 1.00 98.75 92 ALA A CA 1
ATOM 714 C C . ALA A 1 92 ? -2.407 -10.930 3.271 1.00 98.75 92 ALA A C 1
ATOM 716 O O . ALA A 1 92 ? -1.889 -11.447 2.279 1.00 98.75 92 ALA A O 1
ATOM 717 N N . TRP A 1 93 ? -2.869 -9.678 3.265 1.00 98.75 93 TRP A N 1
ATOM 718 C CA . TRP A 1 93 ? -2.824 -8.812 2.091 1.00 98.75 93 TRP A CA 1
ATOM 719 C C . TRP A 1 93 ? -1.387 -8.525 1.623 1.00 98.75 93 TRP A C 1
ATOM 721 O O . TRP A 1 93 ? -1.100 -8.630 0.430 1.00 98.75 93 TRP A O 1
ATOM 731 N N . LEU A 1 94 ? -0.449 -8.253 2.541 1.00 98.69 94 LEU A N 1
ATOM 732 C CA . LEU A 1 94 ? 0.972 -8.093 2.198 1.00 98.69 94 LEU A CA 1
ATOM 733 C C . LEU A 1 94 ? 1.545 -9.357 1.541 1.00 98.69 94 LEU A C 1
ATOM 735 O O . LEU A 1 94 ? 2.297 -9.263 0.567 1.00 98.69 94 LEU A O 1
ATOM 739 N N . GLY A 1 95 ? 1.160 -10.535 2.043 1.00 98.75 95 GLY A N 1
ATOM 740 C CA . GLY A 1 95 ? 1.509 -11.821 1.441 1.00 98.75 95 GLY A CA 1
ATOM 741 C C . GLY A 1 95 ? 0.954 -11.972 0.023 1.00 98.75 95 GLY A C 1
ATOM 742 O O . GLY A 1 95 ? 1.696 -12.344 -0.887 1.00 98.75 95 GLY A O 1
ATOM 743 N N . TYR A 1 96 ? -0.318 -11.621 -0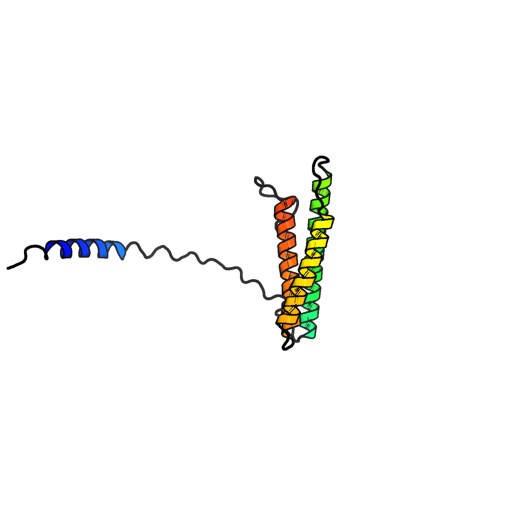.186 1.00 98.81 96 TYR A N 1
ATOM 744 C CA . TYR A 1 96 ? -0.940 -11.605 -1.510 1.00 98.81 96 TYR A CA 1
ATOM 745 C C . TYR A 1 96 ? -0.203 -10.671 -2.477 1.00 98.81 96 TYR A C 1
ATOM 747 O O . TYR A 1 96 ? 0.216 -11.122 -3.542 1.00 98.81 96 TYR A O 1
ATOM 755 N N . ARG A 1 97 ? 0.022 -9.405 -2.096 1.00 98.62 97 ARG A N 1
ATOM 756 C CA . ARG A 1 97 ? 0.716 -8.410 -2.931 1.00 98.62 97 ARG A CA 1
ATOM 757 C C . ARG A 1 97 ? 2.096 -8.906 -3.358 1.00 98.62 97 ARG A C 1
ATOM 759 O O . ARG A 1 97 ? 2.445 -8.813 -4.532 1.00 98.62 97 ARG A O 1
ATOM 766 N N . LEU A 1 98 ? 2.861 -9.471 -2.420 1.00 98.50 98 LEU A N 1
ATOM 767 C CA . LEU A 1 98 ? 4.194 -10.007 -2.693 1.00 98.50 98 LEU A CA 1
ATOM 768 C C . LEU A 1 98 ? 4.157 -11.139 -3.728 1.00 98.50 98 LEU A C 1
ATOM 770 O O . LEU A 1 98 ? 4.918 -11.113 -4.696 1.00 98.50 98 LEU A O 1
ATOM 774 N N . VAL A 1 99 ? 3.283 -12.130 -3.531 1.00 98.81 99 VAL A N 1
ATOM 775 C CA . VAL A 1 99 ? 3.178 -13.282 -4.439 1.00 98.81 99 VAL A CA 1
ATOM 776 C C . VAL A 1 99 ? 2.667 -12.837 -5.806 1.00 98.81 99 VAL A C 1
ATOM 778 O O . VAL A 1 99 ? 3.298 -13.131 -6.819 1.00 98.81 99 VAL A O 1
ATOM 781 N N . HIS A 1 100 ? 1.578 -12.071 -5.834 1.00 98.69 100 HIS A N 1
ATOM 782 C CA . HIS A 1 100 ? 0.939 -11.625 -7.065 1.00 98.69 100 HIS A CA 1
ATOM 783 C C . HIS A 1 100 ? 1.877 -10.760 -7.918 1.00 98.69 100 HIS A C 1
ATOM 785 O O . HIS A 1 100 ? 2.131 -11.080 -9.080 1.00 98.69 100 HIS A O 1
ATOM 791 N N . CYS A 1 101 ? 2.477 -9.712 -7.345 1.00 98.25 101 CYS A N 1
ATOM 792 C CA . CYS A 1 101 ? 3.382 -8.839 -8.095 1.00 98.25 101 CYS A CA 1
ATOM 793 C C . CYS A 1 101 ? 4.724 -9.508 -8.429 1.00 98.25 101 CYS A C 1
ATOM 795 O O . CYS A 1 101 ? 5.372 -9.143 -9.417 1.00 98.25 101 CYS A O 1
ATOM 797 N N . GLY A 1 102 ? 5.129 -10.521 -7.657 1.00 97.75 102 GLY A N 1
ATOM 798 C CA . GLY A 1 102 ? 6.231 -11.412 -8.009 1.00 97.75 102 GLY A CA 1
ATOM 799 C C . GLY A 1 102 ? 5.914 -12.299 -9.218 1.00 97.75 102 GLY A C 1
ATOM 800 O O . GLY A 1 102 ? 6.783 -12.533 -10.057 1.00 97.75 102 GLY A O 1
ATOM 801 N N . ASP A 1 103 ? 4.673 -12.756 -9.369 1.00 98.31 103 ASP A N 1
ATOM 802 C CA . ASP A 1 103 ? 4.244 -13.517 -10.544 1.00 98.31 103 ASP A CA 1
ATOM 803 C C . ASP A 1 103 ? 4.073 -12.624 -11.779 1.00 98.31 103 ASP A C 1
ATOM 805 O O . ASP A 1 103 ? 4.464 -13.032 -12.873 1.00 98.31 103 ASP A O 1
ATOM 809 N N . VAL A 1 104 ? 3.634 -11.371 -11.612 1.00 97.31 104 VAL A N 1
ATOM 810 C CA . VAL A 1 104 ? 3.672 -10.355 -12.682 1.00 97.31 104 VAL A CA 1
ATOM 811 C C . VAL A 1 104 ? 5.104 -10.163 -13.195 1.00 97.31 104 VAL A C 1
ATOM 813 O O . VAL A 1 104 ? 5.331 -10.168 -14.406 1.00 97.31 104 VAL A O 1
ATOM 816 N N . TYR A 1 105 ? 6.093 -10.070 -12.299 1.00 95.62 105 TYR A N 1
ATOM 817 C CA . TYR A 1 105 ? 7.506 -9.995 -12.691 1.00 95.62 105 TYR A CA 1
ATOM 818 C C . TYR A 1 105 ? 7.938 -11.203 -13.539 1.00 95.62 105 TYR A C 1
ATOM 820 O O . TYR A 1 105 ? 8.618 -11.046 -14.556 1.00 95.62 105 TYR A O 1
ATOM 828 N N . LYS A 1 106 ? 7.548 -12.417 -13.127 1.00 96.31 106 LYS A N 1
ATOM 829 C CA . LYS A 1 106 ? 7.882 -13.660 -13.840 1.00 96.31 106 LYS A CA 1
ATOM 830 C C . LYS A 1 106 ? 7.171 -13.760 -15.187 1.00 96.31 106 LYS A C 1
ATOM 832 O O . LYS A 1 106 ? 7.779 -14.236 -16.138 1.00 96.31 106 LYS A O 1
ATOM 837 N N . TYR A 1 107 ? 5.917 -13.322 -15.280 1.00 95.81 107 TYR A N 1
ATOM 838 C CA . TYR A 1 107 ? 5.143 -13.349 -16.521 1.00 95.81 107 TYR A CA 1
ATOM 839 C C . TYR A 1 107 ? 5.811 -12.501 -17.610 1.00 95.81 107 TYR A C 1
ATOM 841 O O . TYR A 1 107 ? 6.008 -12.956 -18.736 1.00 95.81 107 TYR A O 1
ATOM 849 N N . TRP A 1 108 ? 6.275 -11.303 -17.250 1.00 93.50 108 TRP A N 1
ATOM 850 C CA . TRP A 1 108 ? 6.986 -10.391 -18.150 1.00 93.50 108 TRP A CA 1
ATOM 851 C C . TRP A 1 108 ? 8.479 -10.724 -18.305 1.00 93.50 108 TRP A C 1
ATOM 853 O O . TRP A 1 108 ? 9.313 -9.833 -18.446 1.00 93.50 108 TRP A O 1
ATOM 863 N N . PHE A 1 109 ? 8.832 -12.013 -18.296 1.00 83.31 109 PHE A N 1
ATOM 864 C CA . PHE A 1 109 ? 10.209 -12.515 -18.208 1.00 83.31 109 PHE A CA 1
ATOM 865 C C . PHE A 1 109 ? 11.202 -11.863 -19.187 1.00 83.31 109 PHE A C 1
ATOM 867 O O . PHE A 1 109 ? 12.372 -11.670 -18.843 1.00 83.31 109 PHE A O 1
ATOM 874 N N . GLN A 1 110 ? 10.751 -11.537 -20.400 1.00 76.25 110 GLN A N 1
ATOM 875 C CA . GLN A 1 110 ? 11.592 -10.971 -21.450 1.00 76.25 110 GLN A CA 1
ATOM 876 C C . GLN A 1 110 ? 11.760 -9.453 -21.264 1.00 76.25 110 GLN A C 1
ATOM 878 O O . GLN A 1 110 ? 10.829 -8.675 -21.460 1.00 76.25 110 GLN A O 1
ATOM 883 N N . GLY A 1 111 ? 12.981 -9.025 -20.933 1.00 81.69 111 GLY A N 1
ATOM 884 C CA . GLY A 1 111 ? 13.393 -7.618 -20.968 1.00 81.69 111 GLY A CA 1
ATOM 885 C C . GLY A 1 111 ? 13.301 -6.863 -19.640 1.00 81.69 111 GLY A C 1
ATOM 886 O O . GLY A 1 111 ? 13.194 -7.436 -18.558 1.00 81.69 111 GLY A O 1
ATOM 887 N N . THR A 1 112 ? 13.425 -5.539 -19.715 1.00 82.44 112 THR A N 1
ATOM 888 C CA . THR A 1 112 ? 13.415 -4.628 -18.556 1.00 82.44 112 THR A CA 1
ATOM 889 C C . THR A 1 112 ? 12.004 -4.268 -18.090 1.00 82.44 112 THR A C 1
ATOM 891 O O . THR A 1 112 ? 11.839 -3.822 -16.955 1.00 82.44 112 THR A O 1
ATOM 894 N N . TYR A 1 113 ? 10.983 -4.541 -18.910 1.00 87.88 113 TYR A N 1
ATOM 895 C CA . TYR A 1 113 ? 9.581 -4.239 -18.611 1.00 87.88 113 TYR A CA 1
ATOM 896 C C . TYR A 1 113 ? 9.055 -4.946 -17.351 1.00 87.88 113 TYR A C 1
ATOM 898 O O . TYR A 1 113 ? 8.265 -4.359 -16.621 1.00 87.88 113 TYR A O 1
ATOM 906 N N . ARG A 1 114 ? 9.550 -6.148 -17.019 1.00 91.38 114 ARG A N 1
ATOM 907 C CA . ARG A 1 114 ? 9.202 -6.859 -15.769 1.00 91.38 114 ARG A CA 1
ATOM 908 C C . ARG A 1 114 ? 9.366 -6.034 -14.502 1.00 91.38 114 ARG A C 1
ATOM 910 O O . ARG A 1 114 ? 8.551 -6.168 -13.595 1.00 91.38 114 ARG A O 1
ATOM 917 N N . TYR A 1 115 ? 10.399 -5.191 -14.433 1.00 90.25 115 TYR A N 1
ATOM 918 C CA . TYR A 1 115 ? 10.614 -4.336 -13.269 1.00 90.25 115 TYR A CA 1
ATOM 919 C C . TYR A 1 115 ? 9.493 -3.307 -13.168 1.00 90.25 115 TYR A C 1
ATOM 921 O O . TYR A 1 115 ? 8.846 -3.231 -12.130 1.00 90.25 115 TYR A O 1
ATOM 929 N N . ARG A 1 116 ? 9.209 -2.591 -14.266 1.00 90.00 116 ARG A N 1
ATOM 930 C CA . ARG A 1 116 ? 8.102 -1.629 -14.328 1.00 90.00 116 ARG A CA 1
ATOM 931 C C . ARG A 1 116 ? 6.771 -2.300 -13.998 1.00 90.00 116 ARG A C 1
ATOM 933 O O . ARG A 1 116 ? 6.049 -1.802 -13.148 1.00 90.00 116 ARG A O 1
ATOM 940 N N . ALA A 1 117 ? 6.468 -3.441 -14.615 1.00 92.06 117 ALA A N 1
ATOM 941 C CA . ALA A 1 117 ? 5.207 -4.150 -14.411 1.00 92.06 117 ALA A CA 1
ATOM 942 C C . ALA A 1 117 ? 5.006 -4.605 -12.953 1.00 92.06 117 ALA A C 1
ATOM 944 O O . ALA A 1 117 ? 3.924 -4.437 -12.398 1.00 92.06 117 ALA A O 1
ATOM 945 N N . SER A 1 118 ? 6.047 -5.146 -12.313 1.00 95.56 118 SER A N 1
ATOM 946 C CA . SER A 1 118 ? 5.987 -5.570 -10.908 1.00 95.56 118 SER A CA 1
ATOM 947 C C . SER A 1 118 ? 5.868 -4.384 -9.946 1.00 95.56 118 SER A C 1
ATOM 949 O O . SER A 1 118 ? 5.058 -4.423 -9.023 1.00 95.56 118 SER A O 1
ATOM 951 N N . LEU A 1 119 ? 6.624 -3.305 -10.186 1.00 94.75 119 LEU A N 1
ATOM 952 C CA . LEU A 1 119 ? 6.553 -2.083 -9.379 1.00 94.75 119 LEU A CA 1
ATOM 953 C C . LEU A 1 119 ? 5.187 -1.397 -9.519 1.00 94.75 119 LEU A C 1
ATOM 955 O O . LEU A 1 119 ? 4.605 -0.998 -8.516 1.00 94.75 119 LEU A O 1
ATOM 959 N N . GLN A 1 120 ? 4.640 -1.329 -10.736 1.00 94.50 120 GLN A N 1
ATOM 960 C CA . GLN A 1 120 ? 3.300 -0.797 -10.980 1.00 94.50 120 GLN A CA 1
ATOM 961 C C . GLN A 1 120 ? 2.231 -1.629 -10.263 1.00 94.50 120 GLN A C 1
ATOM 963 O O . GLN A 1 120 ? 1.385 -1.064 -9.587 1.00 94.50 120 GLN A O 1
ATOM 968 N N . CYS A 1 121 ? 2.322 -2.961 -10.322 1.00 97.31 121 CYS A N 1
ATOM 969 C CA . CYS A 1 121 ? 1.432 -3.845 -9.570 1.00 97.31 121 CYS A CA 1
ATOM 970 C C . CYS A 1 121 ? 1.446 -3.541 -8.063 1.00 97.31 121 CYS A C 1
ATOM 972 O O . CYS A 1 121 ? 0.394 -3.472 -7.430 1.00 97.31 121 CYS A O 1
ATOM 974 N N . MET A 1 122 ? 2.633 -3.343 -7.476 1.00 98.25 122 MET A N 1
ATOM 975 C CA . MET A 1 122 ? 2.744 -3.022 -6.051 1.00 98.25 122 MET A CA 1
ATOM 976 C C . MET A 1 122 ? 2.141 -1.656 -5.731 1.00 98.25 122 MET A C 1
ATOM 978 O O . MET A 1 122 ? 1.442 -1.535 -4.725 1.00 98.25 122 MET A O 1
ATOM 982 N N . LEU A 1 123 ? 2.385 -0.655 -6.578 1.00 97.62 123 LEU A N 1
ATOM 983 C CA . LEU A 1 123 ? 1.807 0.680 -6.450 1.00 97.62 123 LEU A CA 1
ATOM 984 C C . LEU A 1 123 ? 0.273 0.624 -6.481 1.00 97.62 123 LEU A C 1
ATOM 986 O O . LEU A 1 123 ? -0.365 1.072 -5.528 1.00 97.62 123 LEU A O 1
ATOM 990 N N . ASP A 1 124 ? -0.293 0.006 -7.520 1.00 97.38 124 ASP A N 1
ATOM 991 C CA . ASP A 1 124 ? -1.738 -0.086 -7.748 1.00 97.38 124 ASP A CA 1
ATOM 992 C C . ASP A 1 124 ? -2.435 -0.800 -6.586 1.00 97.38 124 ASP A C 1
ATOM 994 O O . ASP A 1 124 ? -3.326 -0.232 -5.955 1.00 97.38 124 ASP A O 1
ATOM 998 N N . LEU A 1 125 ? -1.961 -1.996 -6.212 1.00 98.69 125 LEU A N 1
ATOM 999 C CA . LEU A 1 125 ? -2.555 -2.748 -5.105 1.00 98.69 125 LEU A CA 1
ATOM 1000 C C . LEU A 1 125 ? -2.496 -1.970 -3.786 1.00 98.69 125 LEU A C 1
ATOM 1002 O O . LEU A 1 125 ? -3.410 -2.068 -2.972 1.00 98.69 125 LEU A O 1
ATOM 1006 N N . THR A 1 126 ? -1.429 -1.204 -3.544 1.00 98.69 126 THR A N 1
ATOM 1007 C CA . THR A 1 126 ? -1.286 -0.422 -2.304 1.00 98.69 126 THR A CA 1
ATOM 1008 C C . THR A 1 126 ? -2.256 0.757 -2.265 1.00 98.69 126 THR A C 1
ATOM 1010 O O . THR A 1 126 ? -2.819 1.055 -1.208 1.00 98.69 126 THR A O 1
ATOM 1013 N N . GLN A 1 127 ? -2.494 1.407 -3.406 1.00 98.38 127 GLN A N 1
ATOM 1014 C CA . GLN A 1 127 ? -3.505 2.458 -3.534 1.00 98.38 127 GLN A CA 1
ATOM 1015 C C . GLN A 1 127 ? -4.916 1.891 -3.345 1.00 98.38 127 GLN A C 1
ATOM 1017 O O . GLN A 1 127 ? -5.670 2.418 -2.528 1.00 98.38 127 GLN A O 1
ATOM 1022 N N . GLU A 1 128 ? -5.232 0.779 -4.013 1.00 98.50 128 GLU A N 1
ATOM 1023 C CA . GLU A 1 128 ? -6.508 0.067 -3.865 1.00 98.50 128 GLU A CA 1
ATOM 1024 C C . GLU A 1 128 ? -6.751 -0.324 -2.409 1.00 98.50 128 GLU A C 1
ATOM 1026 O O . GLU A 1 128 ? -7.780 0.018 -1.836 1.00 98.50 128 GLU A O 1
ATOM 1031 N N . ARG A 1 129 ? -5.756 -0.923 -1.750 1.00 98.62 129 ARG A N 1
ATOM 1032 C CA . ARG A 1 129 ? -5.867 -1.292 -0.337 1.00 98.62 129 ARG A CA 1
ATOM 1033 C C . ARG A 1 129 ? -6.096 -0.089 0.573 1.00 98.62 129 ARG A C 1
ATOM 1035 O O . ARG A 1 129 ? -6.831 -0.197 1.550 1.00 98.62 129 ARG A O 1
ATOM 1042 N N . THR A 1 130 ? -5.468 1.048 0.277 1.00 98.62 130 THR A N 1
ATOM 1043 C CA . THR A 1 130 ? -5.687 2.284 1.044 1.00 98.62 130 THR A CA 1
ATOM 1044 C C . THR A 1 130 ? -7.143 2.731 0.925 1.00 98.62 130 THR A C 1
ATOM 1046 O O . THR A 1 130 ? -7.761 3.078 1.932 1.00 98.62 130 THR A O 1
ATOM 1049 N N . HIS A 1 131 ? -7.700 2.677 -0.287 1.00 97.81 131 HIS A N 1
ATOM 1050 C CA . HIS A 1 131 ? -9.109 2.962 -0.534 1.00 97.81 131 HIS A CA 1
ATOM 1051 C C . HIS A 1 131 ? -10.036 1.947 0.154 1.00 97.81 131 HIS A C 1
ATOM 1053 O O . HIS A 1 131 ? -11.011 2.356 0.779 1.00 97.81 131 HIS A O 1
ATOM 1059 N N . ASP A 1 132 ? -9.715 0.651 0.132 1.00 97.81 132 ASP A N 1
ATOM 1060 C CA . ASP A 1 132 ? -10.503 -0.389 0.809 1.00 97.81 132 ASP A CA 1
ATOM 1061 C C . ASP A 1 132 ? -10.584 -0.151 2.323 1.00 97.81 132 ASP A C 1
ATOM 1063 O O . ASP A 1 132 ? -11.669 -0.187 2.902 1.00 97.81 132 ASP A O 1
ATOM 1067 N N . ILE A 1 133 ? -9.448 0.148 2.966 1.00 98.00 133 ILE A N 1
ATOM 1068 C CA . ILE A 1 133 ? -9.399 0.488 4.397 1.00 98.00 133 ILE A CA 1
ATOM 1069 C C . ILE A 1 133 ? -10.239 1.732 4.687 1.00 98.00 133 ILE A C 1
ATOM 1071 O O . ILE A 1 133 ? -10.997 1.760 5.659 1.00 98.00 133 ILE A O 1
ATOM 1075 N N . TRP A 1 134 ? -10.117 2.759 3.844 1.00 96.94 134 TRP A N 1
ATOM 1076 C CA . TRP A 1 134 ? -10.889 3.984 3.995 1.00 96.94 134 TRP A CA 1
ATOM 1077 C C . TRP A 1 134 ? -12.395 3.725 3.899 1.00 96.94 134 TRP A C 1
ATOM 1079 O O . TRP A 1 134 ? -13.150 4.122 4.787 1.00 96.94 134 TRP A O 1
ATOM 1089 N N . SER A 1 135 ? -12.815 3.023 2.849 1.00 94.81 135 SER A N 1
ATOM 1090 C CA . SER A 1 135 ? -14.219 2.751 2.558 1.00 94.81 135 SER A CA 1
ATOM 1091 C C . SER A 1 135 ? -14.860 1.858 3.621 1.00 94.81 135 SER A C 1
ATOM 1093 O O . SER A 1 135 ? -16.008 2.082 3.997 1.00 94.81 135 SER A O 1
ATOM 1095 N N . ALA A 1 136 ? -14.117 0.881 4.145 1.00 94.31 136 ALA A N 1
ATOM 1096 C CA . ALA A 1 136 ? -14.624 -0.035 5.159 1.00 94.31 136 ALA A CA 1
ATOM 1097 C C . ALA A 1 136 ? -14.719 0.601 6.553 1.00 94.31 136 ALA A C 1
ATOM 1099 O O . ALA A 1 136 ? -15.669 0.324 7.285 1.00 94.31 136 ALA A O 1
ATOM 1100 N N . TYR A 1 137 ? -13.737 1.426 6.938 1.00 94.12 137 TYR A N 1
ATOM 1101 C CA . TYR A 1 137 ? -13.549 1.783 8.349 1.00 94.12 137 TYR A CA 1
ATOM 1102 C C . TYR A 1 137 ? -13.478 3.284 8.634 1.00 94.12 137 TYR A C 1
ATOM 1104 O O . TYR A 1 137 ? -13.706 3.682 9.774 1.00 94.12 137 TYR A O 1
ATOM 1112 N N . LEU A 1 138 ? -13.161 4.131 7.651 1.00 94.81 138 LEU A N 1
ATOM 1113 C CA . LEU A 1 138 ? -12.859 5.553 7.883 1.00 94.81 138 LEU A CA 1
ATOM 1114 C C . LEU A 1 138 ? -13.869 6.520 7.276 1.00 94.81 138 LEU A C 1
ATOM 1116 O O . LEU A 1 138 ? -13.717 7.730 7.445 1.00 94.81 138 LEU A O 1
ATOM 1120 N N . THR A 1 139 ? -14.895 6.020 6.600 1.00 91.00 139 THR A N 1
ATOM 1121 C CA . THR A 1 139 ? -15.985 6.833 6.063 1.00 91.00 139 THR A CA 1
ATOM 1122 C C . THR A 1 139 ? -17.321 6.470 6.707 1.00 91.00 139 THR A C 1
ATOM 1124 O O . THR A 1 139 ? -17.439 5.487 7.439 1.00 91.00 139 THR A O 1
ATOM 1127 N N . TYR A 1 140 ? -18.326 7.301 6.459 1.00 82.38 140 TYR A N 1
ATOM 1128 C CA . TYR A 1 140 ? -19.689 7.131 6.946 1.00 82.38 140 TYR A CA 1
ATOM 1129 C C . TYR A 1 140 ? -20.634 7.047 5.749 1.00 82.38 140 TYR A C 1
ATOM 1131 O O . TYR A 1 140 ? -20.420 7.707 4.735 1.00 82.38 140 TYR A O 1
ATOM 1139 N N . THR A 1 141 ? -21.701 6.260 5.858 1.00 71.56 141 THR A N 1
ATOM 1140 C CA . THR A 1 141 ? -22.692 6.118 4.779 1.00 71.56 141 THR A CA 1
ATOM 1141 C C . THR A 1 141 ? -23.554 7.368 4.581 1.00 71.56 141 THR A C 1
ATOM 1143 O O . THR A 1 141 ? -24.194 7.503 3.540 1.00 71.56 141 THR A O 1
ATOM 1146 N N . ASP A 1 142 ? -23.577 8.275 5.559 1.00 72.75 142 ASP A N 1
ATOM 1147 C CA . ASP A 1 142 ? -24.473 9.431 5.646 1.00 72.75 142 ASP A CA 1
ATOM 1148 C C . ASP A 1 142 ? -23.756 10.790 5.769 1.00 72.75 142 ASP A C 1
ATOM 1150 O O . ASP A 1 142 ? -24.420 11.824 5.863 1.00 72.75 142 ASP A O 1
ATOM 1154 N N . SER A 1 143 ? -22.418 10.819 5.747 1.00 63.50 143 SER A N 1
ATOM 1155 C CA . SER A 1 143 ? -21.621 12.034 5.950 1.00 63.50 143 SER A CA 1
ATOM 1156 C C . SER A 1 143 ? -20.627 12.281 4.815 1.00 63.50 143 SER A C 1
ATOM 1158 O O . SER A 1 143 ? -20.031 11.369 4.249 1.00 63.50 143 SER A O 1
ATOM 1160 N N . ASN A 1 144 ? -20.415 13.566 4.526 1.00 60.12 144 ASN A N 1
ATOM 1161 C CA . ASN A 1 144 ? -19.520 14.045 3.475 1.00 60.12 144 ASN A CA 1
ATOM 1162 C C . ASN A 1 144 ? -18.054 14.139 3.950 1.00 60.12 144 ASN A C 1
ATOM 1164 O O . ASN A 1 144 ? -17.196 14.567 3.181 1.00 60.12 144 ASN A O 1
ATOM 1168 N N . ALA A 1 145 ? -17.764 13.820 5.217 1.00 67.81 145 ALA A N 1
ATOM 1169 C CA . ALA A 1 145 ? -16.434 13.935 5.807 1.00 67.81 145 ALA A CA 1
ATOM 1170 C C . ALA A 1 145 ? -16.102 12.675 6.621 1.00 67.81 145 ALA A C 1
ATOM 1172 O O . ALA A 1 145 ? -16.525 12.523 7.769 1.00 67.81 145 ALA A O 1
ATOM 1173 N N . GLY A 1 146 ? -15.347 11.761 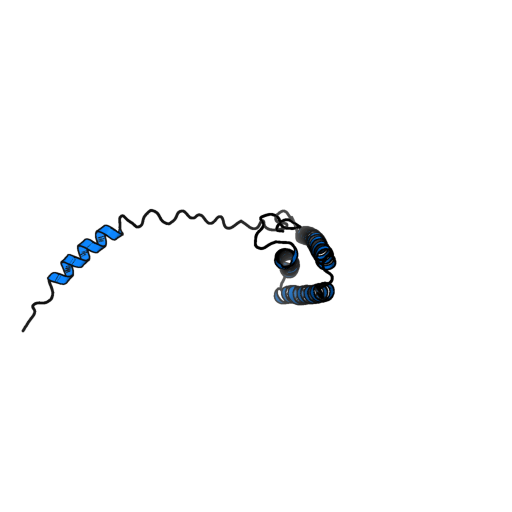6.007 1.00 79.81 146 GLY A N 1
ATOM 1174 C CA . GLY A 1 146 ? -14.716 10.645 6.711 1.00 79.81 146 GLY A CA 1
ATOM 1175 C C . GLY A 1 146 ? -13.661 11.121 7.719 1.00 79.81 146 GLY A C 1
ATOM 1176 O O . GLY A 1 146 ? -13.240 12.278 7.703 1.00 79.81 146 GLY A O 1
ATOM 1177 N N . ILE A 1 147 ? -13.208 10.218 8.591 1.00 90.38 147 ILE A N 1
ATOM 1178 C CA . ILE A 1 147 ? -12.115 10.460 9.555 1.00 90.38 147 ILE A CA 1
ATOM 1179 C C . ILE A 1 147 ? -10.834 10.884 8.832 1.00 90.38 147 ILE A C 1
ATOM 1181 O O . ILE A 1 147 ? -10.101 11.758 9.293 1.00 90.38 147 ILE A O 1
ATOM 1185 N N . LEU A 1 148 ? -10.585 10.272 7.675 1.00 93.69 148 LEU A N 1
ATOM 1186 C CA . LEU A 1 148 ? -9.585 10.697 6.707 1.00 93.69 148 LEU A CA 1
ATOM 1187 C C . LEU A 1 148 ? -10.274 11.009 5.368 1.00 93.69 148 LEU A C 1
ATOM 1189 O O . LEU A 1 148 ? -11.350 10.462 5.095 1.00 93.69 148 LEU A O 1
ATOM 1193 N N . PRO A 1 149 ? -9.678 11.884 4.534 1.00 93.25 149 PRO A N 1
ATOM 1194 C CA . PRO A 1 149 ? -10.183 12.123 3.185 1.00 93.25 149 PRO A CA 1
ATOM 1195 C C . PRO A 1 149 ? -10.140 10.839 2.349 1.00 93.25 149 PRO A C 1
ATOM 1197 O O . PRO A 1 149 ? -9.367 9.931 2.648 1.00 93.25 149 PRO A O 1
ATOM 1200 N N . GLU A 1 150 ? -10.948 10.787 1.292 1.00 92.88 150 GLU A N 1
ATOM 1201 C CA . GLU A 1 150 ? -10.822 9.746 0.270 1.00 92.88 150 GLU A CA 1
ATOM 1202 C C . GLU A 1 150 ? -9.400 9.789 -0.330 1.00 92.88 150 GLU A C 1
ATOM 1204 O O . GLU A 1 150 ? -8.900 10.886 -0.621 1.00 92.88 150 GLU A O 1
ATOM 1209 N N . PRO A 1 151 ? -8.702 8.641 -0.421 1.00 92.50 151 PRO A N 1
ATOM 1210 C CA . PRO A 1 151 ? -7.306 8.596 -0.835 1.00 92.50 151 PRO A CA 1
ATOM 1211 C C . PRO A 1 151 ? -7.101 8.822 -2.336 1.00 92.50 151 PRO A C 1
ATOM 1213 O O . PRO A 1 151 ? -7.908 8.349 -3.153 1.00 92.50 151 PRO A O 1
#

Secondary structure (DSSP, 8-state):
---S-SSHHHHHHHHHHHHHHHSSSSS------------TTTT-SSHHHHHHHHHHHHHHHHHHHHHHHHHHHHHHHH-TT----HHHHHHHHHHHHHHHHHHHHHHT-SSSHHHHHHHHHHHHHHHHHHHHHIIIII--SS-S--SS---

Sequence (151 aa):
MANSGRSIHILLFRVTMLFRVFGGLVLCLNLATAGARDVVCADSKDTIEERNCMSAEIDKVEQKLTRYVDAAKERISEDKEIVLSLDEEQKAWLGYRLVHCGDVYKYWFQGTYRYRASLQCMLDLTQERTHDIWSAYLTYTDSNAGILPEP

Radius of gyration: 27.77 Å; chains: 1; bounding box: 74×31×81 Å

pLDDT: mean 81.34, std 20.59, range [35.91, 98.81]